Protein AF-A0AA96XZM1-F1 (afdb_monomer_lite)

Foldseek 3Di:
DDDDDDPPPQQDQDPNATANPPFDKDFLQDCPQCDDCQQPDSRNVLVVVLQVLLVHDSPDSLRIAGAPQFDDDFHNVLSVVLSVQLCVQQVPDDDNPRSNVSNSVSSVVLRVQCRDPPRPNVCRRNVVVDD

Structure (mmCIF, N/CA/C/O backbone):
data_AF-A0AA96XZM1-F1
#
_entry.id   AF-A0AA96XZM1-F1
#
loop_
_atom_site.group_PDB
_atom_site.id
_atom_site.type_symbol
_atom_site.label_atom_id
_atom_site.label_alt_id
_atom_site.label_comp_id
_atom_site.label_asym_id
_atom_site.label_entity_id
_atom_site.label_seq_id
_atom_site.pdbx_PDB_ins_code
_atom_site.Cartn_x
_atom_site.Cartn_y
_atom_site.Cartn_z
_atom_site.occupancy
_atom_site.B_iso_or_equiv
_atom_site.auth_seq_id
_atom_site.auth_comp_id
_atom_site.auth_asym_id
_atom_site.auth_atom_id
_atom_site.pdbx_PDB_model_num
ATOM 1 N N . MET A 1 1 ? -19.550 -27.113 -28.166 1.00 44.16 1 MET A N 1
ATOM 2 C CA . MET A 1 1 ? -18.188 -26.572 -28.369 1.00 44.16 1 MET A CA 1
ATOM 3 C C . MET A 1 1 ? -18.098 -25.341 -27.473 1.00 44.16 1 MET A C 1
ATOM 5 O O . MET A 1 1 ? -18.812 -24.399 -27.752 1.00 44.16 1 MET A O 1
ATOM 9 N N . GLY A 1 2 ? -17.472 -25.306 -26.300 1.00 41.75 2 GLY A N 1
ATOM 10 C CA . GLY A 1 2 ? -16.335 -26.068 -25.793 1.00 41.75 2 GLY A CA 1
ATOM 11 C C . GLY A 1 2 ? -15.113 -25.146 -25.691 1.00 41.75 2 GLY A C 1
ATOM 12 O O . GLY A 1 2 ? -14.415 -25.028 -26.686 1.00 41.75 2 GLY A O 1
ATOM 13 N N . ALA A 1 3 ? -14.894 -24.580 -24.493 1.00 44.06 3 ALA A N 1
ATOM 14 C CA . ALA A 1 3 ? -13.673 -23.953 -23.950 1.00 44.06 3 ALA A CA 1
ATOM 15 C C . ALA A 1 3 ? -13.137 -22.649 -24.606 1.00 44.06 3 ALA A C 1
ATOM 17 O O . ALA A 1 3 ? -13.225 -22.461 -25.808 1.00 44.06 3 ALA A O 1
ATOM 18 N N . GLY A 1 4 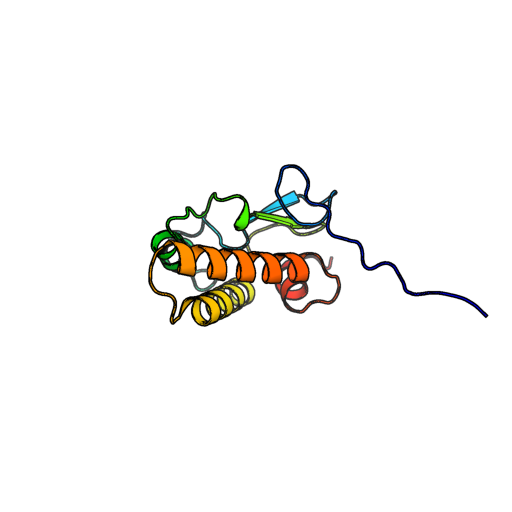? -12.544 -21.702 -23.871 1.00 34.28 4 GLY A N 1
ATOM 19 C CA . GLY A 1 4 ? -12.075 -21.774 -22.490 1.00 34.28 4 GLY A CA 1
ATOM 20 C C . GLY A 1 4 ? -11.960 -20.402 -21.832 1.00 34.28 4 GLY A C 1
ATOM 21 O O . GLY A 1 4 ? -11.400 -19.458 -22.385 1.00 34.28 4 GLY A O 1
ATOM 22 N N . GLU A 1 5 ? -12.474 -20.332 -20.612 1.00 39.69 5 GLU A N 1
ATOM 23 C CA . GLU A 1 5 ? -12.068 -19.348 -19.623 1.00 39.69 5 GLU A CA 1
ATOM 24 C C . GLU A 1 5 ? -10.614 -19.646 -19.248 1.00 39.69 5 GLU A C 1
ATOM 26 O O . GLU A 1 5 ? -10.291 -20.717 -18.732 1.00 39.69 5 GLU A O 1
ATOM 31 N N . SER A 1 6 ? -9.710 -18.718 -19.557 1.00 39.16 6 SER A N 1
ATOM 32 C CA . SER A 1 6 ? -8.355 -18.762 -19.019 1.00 39.16 6 SER A CA 1
ATOM 33 C C . SER A 1 6 ? -8.442 -18.638 -17.495 1.00 39.16 6 SER A C 1
ATOM 35 O O . SER A 1 6 ? -9.044 -17.673 -17.013 1.00 39.16 6 SER A O 1
ATOM 37 N N . PRO A 1 7 ? -7.856 -19.559 -16.712 1.00 42.41 7 PRO A N 1
ATOM 38 C CA . PRO A 1 7 ? -7.801 -19.389 -15.275 1.00 42.41 7 PRO A CA 1
ATOM 39 C C . PRO A 1 7 ? -6.863 -18.213 -15.009 1.00 42.41 7 PRO A C 1
ATOM 41 O O . PRO A 1 7 ? -5.646 -18.320 -15.158 1.00 42.41 7 PRO A O 1
ATOM 44 N N . GLY A 1 8 ? -7.433 -17.061 -14.656 1.00 41.69 8 GLY A N 1
ATOM 45 C CA . GLY A 1 8 ? -6.664 -15.996 -14.032 1.00 41.69 8 GLY A CA 1
ATOM 46 C C . GLY A 1 8 ? -5.975 -16.610 -12.823 1.00 41.69 8 GLY A C 1
ATOM 47 O O . GLY A 1 8 ? -6.657 -17.131 -11.941 1.00 41.69 8 GLY A O 1
ATOM 48 N N . ALA A 1 9 ? -4.641 -16.632 -12.840 1.00 47.19 9 ALA A N 1
ATOM 49 C CA . ALA A 1 9 ? -3.831 -17.220 -11.788 1.00 47.19 9 ALA A CA 1
ATOM 50 C C . ALA A 1 9 ? -4.339 -16.717 -10.433 1.00 47.19 9 ALA A C 1
ATOM 52 O O . ALA A 1 9 ? -4.244 -15.530 -10.115 1.00 47.19 9 ALA A O 1
ATOM 53 N N . ALA A 1 10 ? -4.943 -17.618 -9.659 1.00 46.03 10 ALA A N 1
ATOM 54 C CA . ALA A 1 10 ? -5.300 -17.322 -8.291 1.00 46.03 10 ALA A CA 1
ATOM 55 C C . ALA A 1 10 ? -3.981 -17.087 -7.555 1.00 46.03 10 ALA A C 1
ATOM 57 O O . ALA A 1 10 ? -3.191 -18.014 -7.381 1.00 46.03 10 ALA A O 1
ATOM 58 N N . ALA A 1 11 ? -3.716 -15.832 -7.191 1.00 55.34 11 ALA A N 1
ATOM 59 C CA . ALA A 1 11 ? -2.581 -15.465 -6.362 1.00 55.34 11 ALA A CA 1
ATOM 60 C C . ALA A 1 11 ? -2.663 -16.273 -5.058 1.00 55.34 11 ALA A C 1
ATOM 62 O O . ALA A 1 11 ? -3.510 -16.010 -4.203 1.00 55.34 11 ALA A O 1
ATOM 63 N N . GLY A 1 12 ? -1.838 -17.311 -4.944 1.00 56.94 12 GLY A N 1
ATOM 64 C CA . GLY A 1 12 ? -1.777 -18.155 -3.760 1.00 56.94 12 GLY A CA 1
ATOM 65 C C . GLY A 1 12 ? -1.137 -17.383 -2.612 1.00 56.94 12 GLY A C 1
ATOM 66 O O . GLY A 1 12 ? -0.097 -16.752 -2.785 1.00 56.94 12 GLY A O 1
ATOM 67 N N . ALA A 1 13 ? -1.742 -17.424 -1.426 1.00 62.66 13 ALA A N 1
ATOM 68 C CA . ALA A 1 13 ? -1.093 -16.913 -0.226 1.00 62.66 13 ALA A CA 1
ATOM 69 C C . ALA A 1 13 ? -0.055 -17.939 0.255 1.00 62.66 13 ALA A C 1
ATOM 71 O O . ALA A 1 13 ? -0.418 -19.028 0.697 1.00 62.66 13 ALA A O 1
ATOM 72 N N . VAL A 1 14 ? 1.233 -17.598 0.187 1.00 63.91 14 VAL A N 1
ATOM 73 C CA . VAL A 1 14 ? 2.322 -18.424 0.738 1.00 63.91 14 VAL A CA 1
ATOM 74 C C . VAL A 1 14 ? 2.821 -17.750 2.011 1.00 63.91 14 VAL A C 1
ATOM 76 O O . VAL A 1 14 ? 3.214 -16.585 1.987 1.00 63.91 14 VAL A O 1
ATOM 79 N N . GLY A 1 15 ? 2.761 -18.452 3.147 1.00 69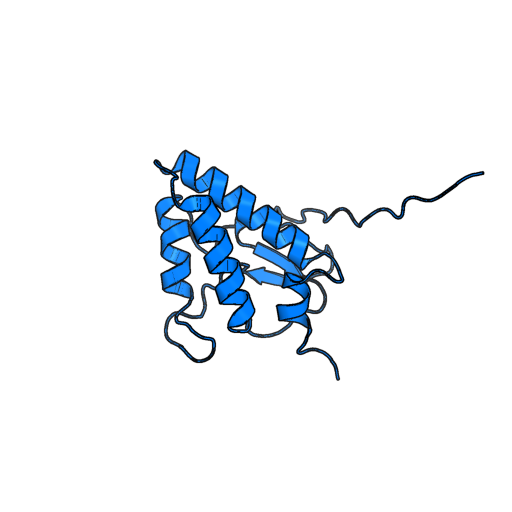.00 15 GLY A N 1
ATOM 80 C CA . GLY A 1 15 ? 3.161 -17.889 4.446 1.00 69.00 15 GLY A CA 1
ATOM 81 C C . GLY A 1 15 ? 2.298 -16.706 4.910 1.00 69.00 15 GLY A C 1
ATOM 82 O O . GLY A 1 15 ? 2.781 -15.847 5.639 1.00 69.00 15 GLY A O 1
ATOM 83 N N . GLY A 1 16 ? 1.043 -16.626 4.451 1.00 78.19 16 GLY A N 1
ATOM 84 C CA . GLY A 1 16 ? 0.127 -15.522 4.766 1.00 78.19 16 GLY A CA 1
ATOM 85 C C . GLY A 1 16 ? 0.345 -14.248 3.941 1.00 78.19 16 GLY A C 1
ATOM 86 O O . GLY A 1 16 ? -0.379 -13.277 4.141 1.00 78.19 16 GLY A O 1
ATOM 87 N N . ILE A 1 17 ? 1.296 -14.249 2.998 1.00 86.62 17 ILE A N 1
ATOM 88 C CA . ILE A 1 17 ? 1.548 -13.132 2.083 1.00 86.62 17 ILE A CA 1
ATOM 89 C C . ILE A 1 17 ? 0.944 -13.467 0.721 1.00 86.62 17 ILE A C 1
ATOM 91 O O . ILE A 1 17 ? 1.259 -14.490 0.112 1.00 86.62 17 ILE A O 1
ATOM 95 N N . GLN A 1 18 ? 0.070 -12.588 0.247 1.00 87.06 18 GLN A N 1
ATOM 96 C CA . GLN A 1 18 ? -0.571 -12.677 -1.063 1.00 87.06 18 GLN A CA 1
ATOM 97 C C . GLN A 1 18 ? 0.414 -12.389 -2.206 1.00 87.06 18 GLN A C 1
ATOM 99 O O . GLN A 1 18 ? 1.311 -11.556 -2.069 1.00 87.06 18 GLN A O 1
ATOM 104 N N . GLY A 1 19 ? 0.217 -13.026 -3.358 1.00 90.12 19 GLY A N 1
ATOM 105 C CA . GLY A 1 19 ? 0.855 -12.626 -4.610 1.00 90.12 19 GLY A CA 1
ATOM 106 C C . GLY A 1 19 ? 1.350 -13.791 -5.462 1.00 90.12 19 GLY A C 1
ATOM 107 O O . GLY A 1 19 ? 0.810 -14.893 -5.390 1.00 90.12 19 GLY A O 1
ATOM 108 N N . ASP A 1 20 ? 2.369 -13.532 -6.281 1.00 88.06 20 ASP A N 1
ATOM 109 C CA . ASP A 1 20 ? 3.007 -14.535 -7.132 1.00 88.06 20 ASP A CA 1
ATOM 110 C C . ASP A 1 20 ? 3.791 -15.552 -6.274 1.00 88.06 20 ASP A C 1
ATOM 112 O O . ASP A 1 20 ? 4.699 -15.152 -5.536 1.00 88.06 20 ASP A O 1
ATOM 116 N N . PRO A 1 21 ? 3.536 -16.871 -6.372 1.00 86.44 21 PRO A N 1
ATOM 117 C CA . PRO A 1 21 ? 4.287 -17.874 -5.609 1.00 86.44 21 PRO A CA 1
ATOM 118 C C . PRO A 1 21 ? 5.804 -17.793 -5.833 1.00 86.44 21 PRO A C 1
ATOM 120 O O . PRO A 1 21 ? 6.581 -17.957 -4.895 1.00 86.44 21 PRO A O 1
ATOM 123 N N . GLU A 1 22 ? 6.225 -17.441 -7.045 1.00 87.50 22 GLU A N 1
ATOM 124 C CA . GLU A 1 22 ? 7.631 -17.301 -7.449 1.00 87.50 22 GLU A CA 1
ATOM 125 C C . GLU A 1 22 ? 8.182 -15.871 -7.270 1.00 87.50 22 GLU A C 1
ATOM 127 O O . GLU A 1 22 ? 9.345 -15.613 -7.567 1.00 87.50 22 GLU A O 1
ATOM 132 N N . GLY A 1 23 ? 7.363 -14.923 -6.798 1.00 89.62 23 GLY A N 1
ATOM 133 C CA . GLY A 1 23 ? 7.758 -13.526 -6.612 1.00 89.62 23 GLY A CA 1
ATOM 134 C C . GLY A 1 23 ? 8.589 -13.275 -5.352 1.00 89.62 23 GLY A C 1
ATOM 135 O O . GLY A 1 23 ? 8.419 -13.943 -4.328 1.00 89.62 23 GLY A O 1
ATOM 136 N N . GLU A 1 24 ? 9.449 -12.257 -5.400 1.00 92.25 24 GLU A N 1
ATOM 137 C CA . GLU A 1 24 ? 10.124 -11.730 -4.209 1.00 92.25 24 GLU A CA 1
ATOM 138 C C . GLU A 1 24 ? 9.114 -10.972 -3.330 1.00 92.25 24 GLU A C 1
ATOM 140 O O . GLU A 1 24 ? 8.085 -10.503 -3.816 1.00 92.25 24 GLU A O 1
ATOM 145 N N . ILE A 1 25 ? 9.368 -10.876 -2.020 1.00 94.00 25 ILE A N 1
ATOM 146 C CA . ILE A 1 25 ? 8.478 -10.163 -1.090 1.00 94.00 25 ILE A CA 1
ATOM 147 C C . ILE A 1 25 ? 8.794 -8.667 -1.131 1.00 94.00 25 ILE A C 1
ATOM 149 O O . ILE A 1 25 ? 9.912 -8.251 -0.830 1.00 94.00 25 ILE A O 1
ATOM 153 N N . HIS A 1 26 ? 7.777 -7.857 -1.413 1.00 95.06 26 HIS A N 1
ATOM 154 C CA . HIS A 1 26 ? 7.853 -6.401 -1.438 1.00 95.06 26 HIS A CA 1
ATOM 155 C C . HIS A 1 26 ? 6.858 -5.774 -0.469 1.00 95.06 26 HIS A C 1
ATOM 157 O O . HIS A 1 26 ? 5.802 -6.332 -0.178 1.00 95.06 26 HIS A O 1
ATOM 163 N N . HIS A 1 27 ? 7.191 -4.574 -0.001 1.00 96.75 27 HIS A N 1
ATOM 164 C CA . HIS A 1 27 ? 6.257 -3.722 0.721 1.00 96.75 27 HIS A CA 1
ATOM 165 C C . HIS A 1 27 ? 5.400 -2.938 -0.272 1.00 96.75 27 HIS A C 1
ATOM 167 O O . HIS A 1 27 ? 5.946 -2.250 -1.131 1.00 96.75 27 HIS A O 1
ATOM 173 N N . ILE A 1 28 ? 4.080 -2.950 -0.103 1.00 97.50 28 ILE A N 1
ATOM 174 C CA . ILE A 1 28 ? 3.161 -2.089 -0.857 1.00 97.50 28 ILE A CA 1
ATOM 175 C C . ILE A 1 28 ? 3.422 -0.622 -0.486 1.00 97.50 28 ILE A C 1
ATOM 177 O O . ILE A 1 28 ? 3.679 0.210 -1.359 1.00 97.50 28 ILE A O 1
ATOM 181 N N . CYS A 1 29 ? 3.431 -0.323 0.815 1.00 97.88 29 CYS A N 1
ATOM 182 C CA . CYS A 1 29 ? 3.833 0.952 1.401 1.00 97.88 29 CYS A CA 1
ATOM 183 C C . CYS A 1 29 ? 5.258 0.856 1.959 1.00 97.88 29 CYS A C 1
ATOM 185 O O . CYS A 1 29 ? 5.514 0.098 2.898 1.00 97.88 29 CYS A O 1
ATOM 187 N N . THR A 1 30 ? 6.190 1.636 1.402 1.00 95.94 30 THR A N 1
ATOM 188 C CA . THR A 1 30 ? 7.605 1.591 1.810 1.00 95.94 30 THR A CA 1
ATOM 189 C C . THR A 1 30 ? 7.801 1.979 3.275 1.00 95.94 30 THR A C 1
ATOM 191 O O . THR A 1 30 ? 7.181 2.921 3.764 1.00 95.94 30 THR A O 1
ATOM 194 N N . ASN A 1 31 ? 8.708 1.272 3.952 1.00 94.69 31 ASN A N 1
ATOM 195 C CA . ASN A 1 31 ? 9.233 1.630 5.270 1.00 94.69 31 ASN A CA 1
ATOM 196 C C . ASN A 1 31 ? 10.688 2.136 5.223 1.00 94.69 31 ASN A C 1
ATOM 198 O O . ASN A 1 31 ? 11.247 2.450 6.268 1.00 94.69 31 ASN A O 1
ATOM 202 N N . LYS A 1 32 ? 11.306 2.232 4.036 1.00 91.56 32 LYS A N 1
ATOM 203 C CA . LYS A 1 32 ? 12.727 2.603 3.851 1.00 91.56 32 LYS A CA 1
ATOM 204 C C . LYS A 1 32 ? 12.921 3.959 3.164 1.00 91.56 32 LYS A C 1
ATOM 206 O O . LYS A 1 32 ? 13.966 4.207 2.571 1.00 91.56 32 LYS A O 1
ATOM 211 N N . ASN A 1 33 ? 11.902 4.815 3.175 1.00 93.25 33 ASN A N 1
ATOM 212 C CA . ASN A 1 33 ? 11.979 6.170 2.642 1.00 93.25 33 ASN A CA 1
ATOM 213 C C . ASN A 1 33 ? 11.548 7.202 3.699 1.00 93.25 33 ASN A C 1
ATOM 215 O O . ASN A 1 33 ? 10.498 7.838 3.582 1.00 93.25 33 ASN A O 1
ATOM 219 N N . ASP A 1 34 ? 12.348 7.310 4.759 1.00 93.31 34 ASP A N 1
ATOM 220 C CA . ASP A 1 34 ? 12.150 8.209 5.901 1.00 93.31 34 ASP A CA 1
ATOM 221 C C . ASP A 1 34 ? 12.706 9.624 5.673 1.00 93.31 34 ASP A C 1
ATOM 223 O O . ASP A 1 34 ? 12.198 10.573 6.265 1.00 93.31 34 ASP A O 1
ATOM 227 N N . LYS A 1 35 ? 13.709 9.778 4.796 1.00 92.00 35 LYS A N 1
ATOM 228 C CA . LYS A 1 35 ? 14.435 11.049 4.597 1.00 92.00 35 LYS A CA 1
ATOM 229 C C . LYS A 1 35 ? 14.387 11.614 3.182 1.00 92.00 35 LYS A C 1
ATOM 231 O O . LYS A 1 35 ? 14.502 12.821 3.020 1.00 92.00 35 LYS A O 1
ATOM 236 N N . SER A 1 36 ? 14.295 10.766 2.159 1.00 91.94 36 SER A N 1
ATOM 237 C CA . SER A 1 36 ? 14.540 11.192 0.779 1.00 91.94 36 SER A CA 1
ATOM 238 C C . SER A 1 36 ? 13.269 11.680 0.086 1.00 91.94 36 SER A C 1
ATOM 240 O O . SER A 1 36 ? 12.234 11.019 0.077 1.00 91.94 36 SER A O 1
ATOM 242 N N . ASP A 1 37 ? 13.372 12.813 -0.591 1.00 91.56 37 ASP A N 1
ATOM 243 C CA . ASP A 1 37 ? 12.341 13.376 -1.460 1.00 91.56 37 ASP A CA 1
ATOM 244 C C . ASP A 1 37 ? 12.538 13.013 -2.942 1.00 91.56 37 ASP A C 1
ATOM 246 O O . ASP A 1 37 ? 11.685 13.331 -3.765 1.00 91.56 37 ASP A O 1
ATOM 250 N N . ARG A 1 38 ? 13.602 12.273 -3.292 1.00 90.06 38 ARG A N 1
ATOM 251 C CA . ARG A 1 38 ? 13.971 11.926 -4.680 1.00 90.06 38 ARG A CA 1
ATOM 252 C C . ARG A 1 38 ? 12.835 11.288 -5.486 1.00 90.06 38 ARG A C 1
ATOM 254 O O . ARG A 1 38 ? 12.794 11.426 -6.702 1.00 90.06 38 ARG A O 1
ATOM 261 N N . THR A 1 39 ? 11.928 10.573 -4.823 1.00 88.88 39 THR A N 1
ATOM 262 C CA . THR A 1 39 ? 10.732 9.981 -5.444 1.00 88.88 39 THR A CA 1
ATOM 263 C C . THR A 1 39 ? 9.438 10.655 -4.980 1.00 88.88 39 THR A C 1
ATOM 265 O O . THR A 1 39 ? 8.402 10.008 -4.904 1.00 88.88 39 THR A O 1
ATOM 268 N N . GLY A 1 40 ? 9.466 11.940 -4.615 1.00 90.38 40 GLY A N 1
ATOM 269 C CA . GLY A 1 40 ? 8.314 12.686 -4.079 1.00 90.38 40 GLY A CA 1
ATOM 270 C C . GLY A 1 40 ? 8.004 12.412 -2.599 1.00 90.38 40 GLY A C 1
ATOM 271 O O . GLY A 1 40 ? 6.886 12.664 -2.142 1.00 90.38 40 GLY A O 1
ATOM 272 N N . GLY A 1 41 ? 8.971 11.835 -1.878 1.00 90.62 41 GLY A N 1
ATOM 273 C CA . GLY A 1 41 ? 8.887 11.490 -0.458 1.00 90.62 41 GLY A CA 1
ATOM 274 C C . GLY A 1 41 ? 9.162 12.674 0.487 1.00 90.62 41 GLY A C 1
ATOM 275 O O . GLY A 1 41 ? 9.069 13.824 0.064 1.00 90.62 41 GLY A O 1
ATOM 276 N N . PRO A 1 42 ? 9.490 12.410 1.766 1.00 96.00 42 PRO A N 1
ATOM 277 C CA . PRO A 1 42 ? 9.629 11.087 2.379 1.00 96.00 42 PRO A CA 1
ATOM 278 C C . PRO A 1 42 ? 8.279 10.364 2.473 1.00 96.00 42 PRO A C 1
ATOM 280 O O . PRO A 1 42 ? 7.261 10.934 2.873 1.00 96.00 42 PRO A O 1
ATOM 283 N N . TRP A 1 43 ? 8.253 9.094 2.072 1.00 97.75 43 TRP A N 1
ATOM 284 C CA . TRP A 1 43 ? 7.014 8.316 1.958 1.00 97.75 43 TRP A CA 1
ATOM 285 C C . TRP A 1 43 ? 6.692 7.489 3.198 1.00 97.75 43 TRP A C 1
ATOM 287 O O . TRP A 1 43 ? 5.514 7.369 3.533 1.00 97.75 43 TRP A O 1
ATOM 297 N N . THR A 1 44 ? 7.704 6.975 3.905 1.00 97.44 44 THR A N 1
ATOM 298 C CA . THR A 1 44 ? 7.515 6.214 5.151 1.00 97.44 44 THR A CA 1
ATOM 299 C C . THR A 1 44 ? 6.611 6.964 6.143 1.00 97.44 44 THR A C 1
ATOM 301 O O . THR A 1 44 ? 5.535 6.444 6.442 1.00 97.44 44 THR A O 1
ATOM 304 N N . PRO A 1 45 ? 6.918 8.211 6.569 1.00 97.62 45 PRO A N 1
ATOM 305 C CA . PRO A 1 45 ? 6.091 8.913 7.559 1.00 97.62 45 PRO A CA 1
ATOM 306 C C . PRO A 1 45 ? 4.683 9.250 7.050 1.00 97.62 45 PRO A C 1
ATOM 308 O O . PRO A 1 45 ? 3.758 9.459 7.834 1.00 97.62 45 PRO A O 1
ATOM 311 N N . ARG A 1 46 ? 4.483 9.317 5.727 1.00 97.94 46 ARG A N 1
ATOM 312 C CA . ARG A 1 46 ? 3.161 9.550 5.131 1.00 97.94 46 ARG A CA 1
ATOM 313 C C . ARG A 1 46 ? 2.292 8.302 5.223 1.00 97.94 46 ARG A C 1
ATOM 315 O O . ARG A 1 46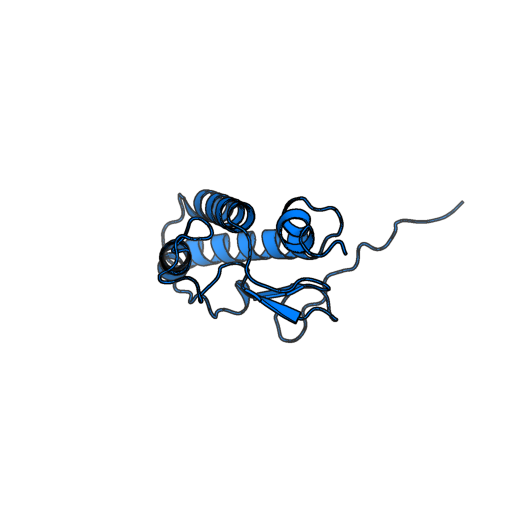 ? 1.122 8.426 5.576 1.00 97.94 46 ARG A O 1
ATOM 322 N N . PHE A 1 47 ? 2.858 7.130 4.933 1.00 98.44 47 PHE A N 1
ATOM 323 C CA . PHE A 1 47 ? 2.149 5.859 5.058 1.00 98.44 47 PHE A CA 1
ATOM 324 C C . PHE A 1 47 ? 1.919 5.466 6.516 1.00 98.44 47 PHE A C 1
ATOM 326 O O . PHE A 1 47 ? 0.830 4.996 6.838 1.00 98.44 47 PHE A O 1
ATOM 333 N N . GLU A 1 48 ? 2.881 5.720 7.409 1.00 98.12 48 GLU A N 1
ATOM 334 C CA . GLU A 1 48 ? 2.761 5.407 8.840 1.00 98.12 48 GLU A CA 1
ATOM 335 C C . GLU A 1 48 ? 1.478 5.955 9.465 1.00 98.12 48 GLU A C 1
ATOM 337 O O . GLU A 1 48 ? 0.886 5.285 10.304 1.00 98.12 48 GLU A O 1
ATOM 342 N N . ARG A 1 49 ? 0.983 7.117 9.021 1.00 97.19 49 ARG A N 1
ATOM 343 C CA . ARG A 1 49 ? -0.270 7.691 9.536 1.00 97.19 49 ARG A CA 1
ATOM 344 C C . ARG A 1 49 ? -1.474 6.765 9.354 1.00 97.19 49 ARG A C 1
ATOM 346 O O . ARG A 1 49 ? -2.254 6.613 10.292 1.00 97.19 49 ARG A O 1
ATOM 353 N N . PHE A 1 50 ? -1.607 6.114 8.197 1.00 98.19 50 PHE A N 1
ATOM 354 C CA . PHE A 1 50 ? -2.709 5.176 7.948 1.00 98.19 50 PHE A CA 1
ATOM 355 C C . PHE A 1 50 ? -2.591 3.936 8.835 1.00 98.19 50 PHE A C 1
ATOM 357 O O . PHE A 1 50 ? -3.573 3.493 9.427 1.00 98.19 50 PHE A O 1
ATOM 364 N N . PHE A 1 51 ? -1.372 3.409 8.961 1.00 98.44 51 PHE A N 1
ATOM 365 C CA . PHE A 1 51 ? -1.093 2.215 9.752 1.00 98.44 51 PHE A CA 1
ATOM 366 C C . PHE A 1 51 ? -1.296 2.474 11.245 1.00 98.44 51 PHE A C 1
ATOM 368 O O . PHE A 1 51 ? -1.987 1.698 11.895 1.00 98.44 51 PHE A O 1
ATOM 375 N N . MET A 1 52 ? -0.812 3.600 11.777 1.00 97.38 52 MET A N 1
ATOM 376 C CA . MET A 1 52 ? -1.049 3.992 13.170 1.00 97.38 52 MET A CA 1
ATOM 377 C C . MET A 1 52 ? -2.542 4.144 13.476 1.00 97.38 52 MET A C 1
ATOM 379 O O . MET A 1 52 ? -3.009 3.629 14.487 1.00 97.38 52 MET A O 1
ATOM 383 N N . GLN A 1 53 ? -3.313 4.783 12.590 1.00 96.12 53 GLN A N 1
ATOM 384 C CA . GLN A 1 53 ? -4.765 4.928 12.759 1.00 96.12 53 GLN A CA 1
ATOM 385 C C . GLN A 1 53 ? -5.507 3.575 12.748 1.00 96.12 53 GLN A C 1
ATOM 387 O O . GLN A 1 53 ? -6.572 3.437 13.351 1.00 96.12 53 GLN A O 1
ATOM 392 N N . ALA A 1 54 ? -4.941 2.573 12.077 1.00 97.94 54 ALA A N 1
ATOM 393 C CA . ALA A 1 54 ? -5.416 1.193 12.039 1.00 97.94 54 ALA A CA 1
ATOM 394 C C . ALA A 1 54 ? -4.806 0.289 13.135 1.00 97.94 54 ALA A C 1
ATOM 396 O O . ALA A 1 54 ? -5.070 -0.916 13.149 1.00 97.94 54 ALA A O 1
ATOM 397 N N . GLY A 1 55 ? -3.965 0.826 14.027 1.00 98.00 55 GLY A N 1
ATOM 398 C CA . GLY A 1 55 ? -3.236 0.038 15.026 1.00 98.00 55 GLY A CA 1
ATOM 399 C C . GLY A 1 55 ? -2.331 -1.026 14.396 1.00 98.00 55 GLY A C 1
ATOM 400 O O . GLY A 1 55 ? -2.229 -2.137 14.905 1.00 98.00 55 GLY A O 1
ATOM 401 N N . MET A 1 56 ? -1.755 -0.735 13.233 1.00 98.06 56 MET A N 1
ATOM 402 C CA . MET A 1 56 ? -0.876 -1.611 12.457 1.00 98.06 56 MET A CA 1
ATOM 403 C C . MET A 1 56 ? 0.527 -1.002 12.352 1.00 98.06 56 MET A C 1
ATOM 405 O O . MET A 1 56 ? 0.733 0.188 12.592 1.00 98.06 56 MET A O 1
ATOM 409 N N . LYS A 1 57 ? 1.504 -1.815 11.943 1.00 97.69 57 LYS A N 1
ATOM 410 C CA . LYS A 1 57 ? 2.864 -1.369 11.600 1.00 97.69 57 LYS A CA 1
ATOM 411 C C . LYS A 1 57 ? 3.106 -1.543 10.103 1.00 97.69 57 LYS A C 1
ATOM 413 O O . LYS A 1 57 ? 2.528 -2.429 9.490 1.00 97.69 57 LYS A O 1
ATOM 418 N N . LEU A 1 58 ? 4.027 -0.779 9.515 1.00 97.88 58 LEU A N 1
ATOM 419 C CA . LEU A 1 58 ? 4.408 -0.975 8.104 1.00 97.88 58 LEU A CA 1
ATOM 420 C C . LEU A 1 58 ? 5.049 -2.347 7.817 1.00 97.88 58 LEU A C 1
ATOM 422 O O . LEU A 1 58 ? 5.156 -2.737 6.659 1.00 97.88 58 LEU A O 1
ATOM 426 N N . SER A 1 59 ? 5.490 -3.069 8.848 1.00 96.06 59 SER A N 1
ATOM 427 C CA . SER A 1 59 ? 5.990 -4.446 8.750 1.00 96.06 59 SER A CA 1
ATOM 428 C C . SER A 1 59 ? 4.885 -5.509 8.796 1.00 96.06 59 SER A C 1
ATOM 430 O O . SER A 1 59 ? 5.200 -6.695 8.826 1.00 96.06 59 SER A O 1
ATOM 432 N N . ASP A 1 60 ? 3.614 -5.112 8.895 1.00 96.19 60 ASP A N 1
ATOM 433 C CA . ASP A 1 60 ? 2.489 -6.043 8.967 1.00 96.19 60 ASP A CA 1
ATOM 434 C C . ASP A 1 60 ? 2.364 -6.856 7.662 1.00 96.19 60 ASP A C 1
ATOM 436 O O . ASP A 1 60 ? 2.499 -6.269 6.582 1.00 96.19 60 ASP A O 1
ATOM 440 N N . PRO A 1 61 ? 2.090 -8.176 7.717 1.00 95.81 61 PRO A N 1
ATOM 441 C CA . PRO A 1 61 ? 1.973 -9.012 6.521 1.00 95.81 61 PRO A CA 1
ATOM 442 C C . PRO A 1 61 ? 0.954 -8.508 5.494 1.00 95.81 61 PRO A C 1
ATOM 444 O O . PRO A 1 61 ? 1.146 -8.728 4.301 1.00 95.81 61 PRO A O 1
ATOM 447 N N . ALA A 1 62 ? -0.088 -7.782 5.917 1.00 96.56 62 ALA A N 1
ATOM 448 C CA . ALA A 1 62 ? -1.052 -7.177 4.996 1.00 96.56 62 ALA A CA 1
ATOM 449 C C . ALA A 1 62 ? -0.425 -6.123 4.060 1.00 96.56 62 ALA A C 1
ATOM 451 O O . ALA A 1 62 ? -0.946 -5.877 2.974 1.00 96.56 62 ALA A O 1
ATOM 452 N N . ASN A 1 63 ? 0.694 -5.508 4.460 1.00 98.00 63 ASN A N 1
ATOM 453 C CA . ASN A 1 63 ? 1.464 -4.569 3.640 1.00 98.00 63 ASN A CA 1
ATOM 454 C C . ASN A 1 63 ? 2.477 -5.267 2.718 1.00 98.00 63 ASN A C 1
ATOM 456 O O . ASN A 1 63 ? 3.236 -4.593 2.021 1.00 98.00 63 ASN A O 1
ATOM 460 N N . LEU A 1 64 ? 2.534 -6.598 2.732 1.00 96.75 64 LEU A N 1
ATOM 461 C CA . LEU A 1 64 ? 3.453 -7.373 1.914 1.00 96.75 64 LEU A CA 1
ATOM 462 C C . LEU A 1 64 ? 2.736 -7.972 0.707 1.00 96.75 64 LEU A C 1
ATOM 464 O O . LEU A 1 64 ? 1.565 -8.352 0.760 1.00 96.75 64 LEU A O 1
ATOM 468 N N . VAL A 1 65 ? 3.472 -8.085 -0.390 1.00 96.12 65 VAL A N 1
ATOM 469 C CA . VAL A 1 65 ? 3.020 -8.750 -1.609 1.00 96.12 65 VAL A CA 1
ATOM 470 C C . VAL A 1 65 ? 4.195 -9.449 -2.276 1.00 96.12 65 VAL A C 1
ATOM 472 O O . VAL A 1 65 ? 5.310 -8.925 -2.288 1.00 96.12 65 VAL A O 1
ATOM 475 N N . ARG A 1 66 ? 3.959 -10.638 -2.829 1.00 94.56 66 ARG A N 1
ATOM 476 C CA . ARG A 1 66 ? 4.939 -11.323 -3.674 1.00 94.56 66 ARG A CA 1
ATOM 477 C C . ARG A 1 66 ? 4.775 -10.864 -5.116 1.00 94.56 66 ARG A C 1
ATOM 479 O O . ARG A 1 66 ? 3.691 -11.019 -5.673 1.00 94.56 66 ARG A O 1
ATOM 486 N N . ILE A 1 67 ? 5.820 -10.296 -5.712 1.00 92.00 67 ILE A N 1
ATOM 487 C CA . ILE A 1 67 ? 5.770 -9.755 -7.078 1.00 92.00 67 ILE A CA 1
ATOM 488 C C . ILE A 1 67 ? 6.881 -10.390 -7.901 1.00 92.00 67 ILE A C 1
ATOM 490 O O . ILE A 1 67 ? 8.060 -10.271 -7.572 1.00 92.00 67 ILE A O 1
ATOM 494 N N . ARG A 1 68 ? 6.521 -11.049 -9.004 1.00 90.44 68 ARG A N 1
ATOM 495 C CA . ARG A 1 68 ? 7.522 -11.550 -9.955 1.00 90.44 68 ARG A CA 1
ATOM 496 C C . ARG A 1 68 ? 8.073 -10.423 -10.833 1.00 90.44 68 ARG A C 1
ATOM 498 O O . ARG A 1 68 ? 7.303 -9.618 -11.367 1.00 90.44 68 ARG A O 1
ATOM 505 N N . GLY A 1 69 ? 9.392 -10.408 -11.032 1.00 85.00 69 GLY A N 1
ATOM 506 C CA . GLY A 1 69 ? 10.060 -9.535 -12.006 1.00 85.00 69 GLY A CA 1
ATOM 507 C C . GLY A 1 69 ? 10.128 -8.049 -11.634 1.00 85.00 69 GLY A C 1
ATOM 508 O O . GLY A 1 69 ? 10.369 -7.230 -12.513 1.00 85.00 69 GLY A O 1
ATOM 509 N N . HIS A 1 70 ? 9.916 -7.684 -10.366 1.00 87.25 70 HIS A N 1
ATOM 510 C CA . HIS A 1 70 ? 10.092 -6.312 -9.890 1.00 87.25 70 HIS A CA 1
ATOM 511 C C . HIS A 1 70 ? 11.376 -6.185 -9.061 1.00 87.25 70 HIS A C 1
ATOM 513 O O . HIS A 1 70 ? 11.614 -6.978 -8.156 1.00 87.25 70 HIS A O 1
ATOM 519 N N . LYS A 1 71 ? 12.206 -5.177 -9.356 1.00 81.88 71 LYS A N 1
ATOM 520 C CA . LYS A 1 71 ? 13.425 -4.860 -8.598 1.00 81.88 71 LYS A CA 1
ATOM 521 C C . LYS A 1 71 ? 13.571 -3.352 -8.410 1.00 81.88 71 LYS A C 1
ATOM 523 O O . LYS A 1 71 ? 13.230 -2.574 -9.296 1.00 81.88 71 LYS A O 1
ATOM 528 N N . GLY A 1 72 ? 14.162 -2.958 -7.283 1.00 84.69 72 GLY A N 1
ATOM 529 C CA . GLY A 1 72 ? 14.512 -1.568 -6.985 1.00 84.69 72 GLY A CA 1
ATOM 530 C C . GLY A 1 72 ? 13.441 -0.793 -6.216 1.00 84.69 72 GLY A C 1
ATOM 531 O O . GLY A 1 72 ? 12.458 -1.345 -5.729 1.00 84.69 72 GLY A O 1
ATOM 532 N N . SER A 1 73 ? 13.679 0.508 -6.051 1.00 88.31 73 SER A N 1
ATOM 533 C CA . SER A 1 73 ? 12.750 1.408 -5.365 1.00 88.31 73 SER A CA 1
ATOM 534 C C . SER A 1 73 ? 11.556 1.746 -6.250 1.00 88.31 73 SER A C 1
ATOM 536 O O . SER A 1 73 ? 11.698 1.916 -7.458 1.00 88.31 73 SER A O 1
ATOM 538 N N . HIS A 1 74 ? 10.388 1.924 -5.639 1.00 92.12 74 HIS A N 1
ATOM 539 C CA . HIS A 1 74 ? 9.204 2.347 -6.377 1.00 92.12 74 HIS A CA 1
ATOM 540 C C . HIS A 1 74 ? 9.329 3.817 -6.835 1.00 92.12 74 HIS A C 1
ATOM 542 O O . HIS A 1 74 ? 9.886 4.643 -6.098 1.00 92.12 74 HIS A O 1
ATOM 548 N N . PRO A 1 75 ? 8.810 4.168 -8.028 1.00 93.31 75 PRO A N 1
ATOM 549 C CA . PRO A 1 75 ? 8.805 5.544 -8.516 1.00 93.31 75 PRO A CA 1
ATOM 550 C C . PRO A 1 75 ? 7.793 6.420 -7.764 1.00 93.31 75 PRO A C 1
ATOM 552 O O . PRO A 1 75 ? 6.957 5.934 -6.994 1.00 93.31 75 PRO A O 1
ATOM 555 N N . ALA A 1 76 ? 7.860 7.730 -8.008 1.00 94.81 76 ALA A N 1
ATOM 556 C CA . ALA A 1 76 ? 6.990 8.706 -7.361 1.00 94.81 76 ALA A CA 1
ATOM 557 C C . ALA A 1 76 ? 5.511 8.453 -7.664 1.00 94.81 76 ALA A C 1
ATOM 559 O O . ALA A 1 76 ? 4.688 8.458 -6.749 1.00 94.81 76 ALA A O 1
ATOM 560 N N . GLU A 1 77 ? 5.184 8.163 -8.922 1.00 96.00 77 GLU A N 1
ATOM 561 C CA . GLU A 1 77 ? 3.813 7.929 -9.376 1.00 96.00 77 GLU A CA 1
ATOM 562 C C . GLU A 1 77 ? 3.178 6.724 -8.674 1.00 96.00 77 GLU A C 1
ATOM 564 O O . GLU A 1 77 ? 2.018 6.784 -8.269 1.00 96.00 77 GLU A O 1
ATOM 569 N N . TYR A 1 78 ? 3.950 5.654 -8.447 1.00 96.62 78 TYR A N 1
ATOM 570 C CA . TYR A 1 78 ? 3.468 4.502 -7.686 1.00 96.62 78 TYR A CA 1
ATOM 571 C C . TYR A 1 78 ? 3.114 4.905 -6.252 1.00 96.62 78 TYR A C 1
ATOM 573 O O . TYR A 1 78 ? 2.034 4.587 -5.752 1.00 96.62 78 TYR A O 1
ATOM 581 N N . HIS A 1 79 ? 4.017 5.621 -5.576 1.00 97.62 79 HIS A N 1
ATOM 582 C CA . HIS A 1 79 ? 3.783 6.029 -4.196 1.00 97.62 79 HIS A CA 1
ATOM 583 C C . HIS A 1 79 ? 2.595 6.986 -4.065 1.00 97.62 79 HIS A C 1
ATOM 585 O O . HIS A 1 79 ? 1.810 6.853 -3.125 1.00 97.62 79 HIS A O 1
ATOM 591 N N . GLN A 1 80 ? 2.444 7.915 -5.010 1.00 97.94 80 GLN A N 1
ATOM 592 C CA . GLN A 1 80 ? 1.311 8.835 -5.071 1.00 97.94 80 GLN A CA 1
ATOM 593 C C . GLN A 1 80 ? -0.010 8.085 -5.245 1.00 97.94 80 GLN A C 1
ATOM 595 O O . GLN A 1 80 ? -0.959 8.365 -4.511 1.00 97.94 80 GLN A O 1
ATOM 600 N N . GLU A 1 81 ? -0.066 7.113 -6.156 1.00 98.25 81 GLU A N 1
ATOM 601 C CA . GLU A 1 81 ? -1.287 6.354 -6.420 1.00 98.25 81 GLU A CA 1
ATOM 602 C C . GLU A 1 81 ? -1.688 5.478 -5.227 1.00 98.25 81 GLU A C 1
ATOM 604 O O . GLU A 1 81 ? -2.835 5.531 -4.777 1.00 98.25 81 GLU A O 1
ATOM 609 N N . VAL A 1 82 ? -0.738 4.749 -4.629 1.00 98.50 82 VAL A N 1
ATOM 610 C CA . VAL A 1 82 ? -0.993 3.980 -3.398 1.00 98.50 82 VAL A CA 1
ATOM 611 C C . VAL A 1 82 ? -1.456 4.902 -2.270 1.00 98.50 82 VAL A C 1
ATOM 613 O O . VAL A 1 82 ? -2.453 4.612 -1.613 1.00 98.50 82 VAL A O 1
ATOM 616 N N . PHE A 1 83 ? -0.786 6.041 -2.061 1.00 98.56 83 PHE A N 1
ATOM 617 C CA . PHE A 1 83 ? -1.180 7.004 -1.030 1.00 98.56 83 PHE A CA 1
ATOM 618 C C . PHE A 1 83 ? -2.608 7.513 -1.247 1.00 98.56 83 PHE A C 1
ATOM 620 O O . PHE A 1 83 ? -3.399 7.524 -0.307 1.00 98.56 83 PHE A O 1
ATOM 627 N N . ARG A 1 84 ? -2.954 7.899 -2.480 1.00 98.56 84 ARG A N 1
ATOM 628 C CA . ARG A 1 84 ? -4.287 8.391 -2.845 1.00 98.56 84 ARG A CA 1
ATOM 629 C C . ARG A 1 84 ? -5.368 7.351 -2.553 1.00 98.56 84 ARG A C 1
ATOM 631 O O . ARG A 1 84 ? -6.407 7.697 -1.995 1.00 98.56 84 ARG A O 1
ATOM 638 N N . ARG A 1 85 ? -5.131 6.084 -2.905 1.00 98.62 85 ARG A N 1
ATOM 639 C CA . ARG A 1 85 ? -6.073 4.984 -2.645 1.00 98.62 85 ARG A CA 1
ATOM 640 C C . ARG A 1 85 ? -6.288 4.750 -1.154 1.00 98.62 85 ARG A C 1
ATOM 642 O O . ARG A 1 85 ? -7.435 4.690 -0.717 1.00 98.62 85 ARG A O 1
ATOM 649 N N . LEU A 1 86 ? -5.206 4.682 -0.375 1.00 98.56 86 LEU A N 1
ATOM 650 C CA . LEU A 1 86 ? -5.296 4.499 1.076 1.00 98.56 86 LEU A CA 1
ATOM 651 C C . LEU A 1 86 ? -5.982 5.679 1.768 1.00 98.56 86 LEU A C 1
ATOM 653 O O . LEU A 1 86 ? -6.827 5.460 2.639 1.00 98.56 86 LEU A O 1
ATOM 657 N N . ASP A 1 87 ? -5.666 6.911 1.356 1.00 98.44 87 ASP A N 1
ATOM 658 C CA . ASP A 1 87 ? -6.330 8.117 1.852 1.00 98.44 87 ASP A CA 1
ATOM 659 C C . ASP A 1 87 ? -7.835 8.034 1.607 1.00 98.44 87 ASP A C 1
ATOM 661 O O . ASP A 1 87 ? -8.611 8.115 2.553 1.00 98.44 87 ASP A O 1
ATOM 665 N N . LEU A 1 88 ? -8.263 7.757 0.372 1.00 98.25 88 LEU A N 1
ATOM 666 C CA . LEU A 1 88 ? -9.681 7.638 0.029 1.00 98.25 88 LEU A CA 1
ATOM 667 C C . LEU A 1 88 ? -10.391 6.515 0.797 1.00 98.25 88 LEU A C 1
ATOM 669 O O . LEU A 1 88 ? -11.494 6.735 1.302 1.00 98.25 88 LEU A O 1
ATOM 673 N N . ALA A 1 89 ? -9.767 5.340 0.915 1.00 97.88 89 ALA A N 1
ATOM 674 C CA . ALA A 1 89 ? -10.345 4.187 1.603 1.00 97.88 89 ALA A CA 1
ATOM 675 C C . ALA A 1 89 ? -10.531 4.436 3.109 1.00 97.88 89 ALA A C 1
ATOM 677 O O . ALA A 1 89 ? -11.524 4.012 3.704 1.00 97.88 89 ALA A O 1
ATOM 678 N N . THR A 1 90 ? -9.594 5.154 3.733 1.00 97.19 90 THR A N 1
ATOM 679 C CA . THR A 1 90 ? -9.567 5.373 5.188 1.00 97.19 90 THR A CA 1
ATOM 680 C C . THR A 1 90 ? -10.100 6.745 5.614 1.00 97.19 90 THR A C 1
ATOM 682 O O . THR A 1 90 ? -10.366 6.946 6.798 1.00 97.19 90 THR A O 1
ATOM 685 N N . LYS A 1 91 ? -10.372 7.664 4.674 1.00 94.88 91 LYS A N 1
ATOM 686 C CA . LYS A 1 91 ? -10.711 9.084 4.914 1.00 94.88 91 LYS A CA 1
ATOM 687 C C . LYS A 1 91 ? -11.755 9.335 6.001 1.00 94.88 91 LYS A C 1
ATOM 689 O O . LYS A 1 91 ? -11.726 10.356 6.681 1.00 94.88 91 LYS A O 1
ATOM 694 N N . ARG A 1 92 ? -12.743 8.445 6.112 1.00 92.38 92 ARG A N 1
ATOM 695 C CA . ARG A 1 92 ? -13.894 8.579 7.024 1.00 92.38 92 ARG A CA 1
ATOM 696 C C . ARG A 1 92 ? -13.975 7.476 8.074 1.00 92.38 92 ARG A C 1
ATOM 698 O O . ARG A 1 92 ? -14.978 7.398 8.788 1.00 92.38 92 ARG A O 1
ATOM 705 N N . CYS A 1 93 ? -12.972 6.607 8.164 1.00 95.69 93 CYS A N 1
ATOM 706 C CA . CYS A 1 93 ? -12.984 5.555 9.167 1.00 95.69 93 CYS A CA 1
ATOM 707 C C . CYS A 1 93 ? -12.821 6.163 10.570 1.00 95.69 93 CYS A C 1
ATOM 709 O O . CYS A 1 93 ? -12.150 7.176 10.761 1.00 95.69 93 CYS A O 1
ATOM 711 N N . ARG A 1 94 ? -13.481 5.555 11.557 1.00 94.00 94 ARG A N 1
ATOM 712 C CA . ARG A 1 94 ? -13.378 5.924 12.971 1.00 94.00 94 ARG A CA 1
ATOM 713 C C . ARG A 1 94 ? -13.216 4.655 13.790 1.00 94.00 94 ARG A C 1
ATOM 715 O O . ARG A 1 94 ? -13.937 3.688 13.545 1.00 94.00 94 ARG A O 1
ATOM 722 N N . GLY A 1 95 ? -12.311 4.699 14.762 1.00 96.19 95 GLY A N 1
ATOM 723 C CA . GLY A 1 95 ? -11.948 3.550 15.584 1.00 96.19 95 GLY A CA 1
ATOM 724 C C . GLY A 1 95 ? -10.991 2.597 14.868 1.00 96.19 95 GLY A C 1
ATOM 725 O O . GLY A 1 95 ? -11.116 2.346 13.667 1.00 96.19 95 GLY A O 1
ATOM 726 N N . GLU A 1 96 ? -10.051 2.053 15.639 1.00 97.88 96 GLU A N 1
ATOM 727 C CA . GLU A 1 96 ? -8.964 1.203 15.148 1.00 97.88 96 GLU A CA 1
ATOM 728 C C . GLU A 1 96 ? -9.481 0.033 14.299 1.00 97.88 96 GLU A C 1
ATOM 730 O O . GLU A 1 96 ? -9.052 -0.142 13.163 1.00 97.88 96 GLU A O 1
ATOM 735 N N . THR A 1 97 ? -10.469 -0.719 14.797 1.00 97.50 97 THR A N 1
ATOM 736 C CA . THR A 1 97 ? -11.007 -1.915 14.129 1.00 97.50 97 THR A CA 1
ATOM 737 C C . THR A 1 97 ? -11.540 -1.621 12.727 1.00 97.50 97 THR A C 1
ATOM 739 O O . THR A 1 97 ? -11.244 -2.352 11.782 1.00 97.50 97 THR A O 1
ATOM 742 N N . ARG A 1 98 ? -12.309 -0.535 12.562 1.00 97.69 98 ARG A N 1
ATOM 743 C CA . ARG A 1 98 ? -12.883 -0.170 11.259 1.00 97.69 98 ARG A CA 1
ATOM 744 C C . ARG A 1 98 ? -11.812 0.350 10.307 1.00 97.69 98 ARG A C 1
ATOM 746 O O . ARG A 1 98 ? -11.854 0.031 9.122 1.00 97.69 98 ARG A O 1
ATOM 753 N N . CYS A 1 99 ? -10.867 1.142 10.811 1.00 98.12 99 CYS A N 1
ATOM 754 C CA . CYS A 1 99 ? -9.748 1.633 10.012 1.00 98.12 99 CYS A CA 1
ATOM 755 C C . CYS A 1 99 ? -8.836 0.494 9.550 1.00 98.12 99 CYS A C 1
ATOM 757 O O . CYS A 1 99 ? -8.477 0.457 8.376 1.00 98.12 99 CYS A O 1
ATOM 759 N N . ARG A 1 100 ? -8.553 -0.479 10.424 1.00 98.50 100 ARG A N 1
ATOM 760 C CA . ARG A 1 100 ? -7.817 -1.703 10.089 1.00 98.50 100 ARG A CA 1
ATOM 761 C C . ARG A 1 100 ? -8.503 -2.493 8.986 1.00 98.50 100 ARG A C 1
ATOM 763 O O . ARG A 1 100 ? -7.854 -2.821 8.002 1.00 98.50 100 ARG A O 1
ATOM 770 N N . ALA A 1 101 ? -9.805 -2.750 9.112 1.00 98.25 101 ALA A N 1
ATOM 771 C CA . ALA A 1 101 ? -10.546 -3.502 8.102 1.00 98.25 101 ALA A CA 1
ATOM 772 C C . ALA A 1 101 ? -10.485 -2.834 6.714 1.00 98.25 101 ALA A C 1
ATOM 774 O O . ALA A 1 101 ? -10.209 -3.506 5.725 1.00 98.25 101 ALA A O 1
ATOM 775 N N . LEU A 1 102 ? -10.684 -1.512 6.645 1.00 98.50 102 LEU A N 1
ATOM 776 C CA . LEU A 1 102 ? -10.629 -0.758 5.386 1.00 98.50 102 LEU A CA 1
ATOM 777 C C . LEU A 1 102 ? -9.212 -0.679 4.803 1.00 98.50 102 LEU A C 1
ATOM 779 O O . LEU A 1 102 ? -9.046 -0.801 3.592 1.00 98.50 102 LEU A O 1
ATOM 783 N N . LEU A 1 103 ? -8.194 -0.499 5.650 1.00 98.56 103 LEU A N 1
ATOM 784 C CA . LEU A 1 103 ? -6.797 -0.468 5.216 1.00 98.56 103 LEU A CA 1
ATOM 785 C C . LEU A 1 103 ? -6.360 -1.827 4.650 1.00 98.56 103 LEU A C 1
ATOM 787 O O . LEU A 1 103 ? -5.784 -1.874 3.568 1.00 98.56 103 LEU A O 1
ATOM 791 N N . VAL A 1 104 ? -6.665 -2.926 5.347 1.00 98.25 104 VAL A N 1
ATOM 792 C CA . VAL A 1 104 ? -6.340 -4.290 4.896 1.00 98.25 104 VAL A CA 1
ATOM 793 C C . VAL A 1 104 ? -7.057 -4.629 3.587 1.00 98.25 104 VAL A C 1
ATOM 795 O O . VAL A 1 104 ? -6.434 -5.184 2.683 1.00 98.25 104 VAL A O 1
ATOM 798 N N . ASP A 1 105 ? -8.336 -4.266 3.450 1.00 98.19 105 ASP A N 1
ATOM 799 C CA . ASP A 1 105 ? -9.091 -4.476 2.208 1.00 98.19 105 ASP A CA 1
ATOM 800 C C . ASP A 1 105 ? -8.464 -3.730 1.016 1.00 98.19 105 ASP A C 1
ATOM 802 O O . ASP A 1 105 ? -8.283 -4.311 -0.059 1.00 98.19 105 ASP A O 1
ATOM 806 N N . GLU A 1 106 ? -8.062 -2.470 1.205 1.00 98.69 106 GLU A N 1
ATOM 807 C CA . GLU A 1 106 ? -7.435 -1.693 0.132 1.00 98.69 106 GLU A CA 1
ATOM 808 C C . GLU A 1 106 ? -6.028 -2.203 -0.216 1.00 98.69 106 GLU A C 1
ATOM 810 O O . GLU A 1 106 ? -5.700 -2.325 -1.397 1.00 98.69 106 GLU A O 1
ATOM 815 N N . LEU A 1 107 ? -5.225 -2.602 0.777 1.00 98.50 107 LEU A N 1
ATOM 816 C CA . LEU A 1 107 ? -3.933 -3.260 0.543 1.00 98.50 107 LEU A CA 1
ATOM 817 C C . LEU A 1 107 ? -4.101 -4.568 -0.247 1.00 98.50 107 LEU A C 1
ATOM 819 O O . LEU A 1 107 ? -3.331 -4.836 -1.169 1.00 98.50 107 LEU A O 1
ATOM 823 N N . ALA A 1 108 ? -5.139 -5.357 0.044 1.00 97.12 108 ALA A N 1
ATOM 824 C CA . ALA A 1 108 ? -5.444 -6.574 -0.706 1.00 97.12 108 ALA A CA 1
ATOM 825 C C . ALA A 1 108 ? -5.851 -6.288 -2.162 1.00 97.12 108 ALA A C 1
ATOM 827 O O . ALA A 1 108 ? -5.448 -7.015 -3.073 1.00 97.12 108 ALA A O 1
ATOM 828 N N . LYS A 1 109 ? -6.620 -5.221 -2.418 1.00 97.75 109 LYS A N 1
ATOM 829 C CA . LYS A 1 109 ? -6.945 -4.778 -3.788 1.00 97.75 109 LYS A CA 1
ATOM 830 C C . LYS A 1 109 ? -5.692 -4.357 -4.553 1.00 97.75 109 LYS A C 1
ATOM 832 O O . LYS A 1 109 ? -5.491 -4.815 -5.676 1.00 97.75 109 LYS A O 1
ATOM 837 N N . ILE A 1 110 ? -4.838 -3.552 -3.923 1.00 98.06 110 ILE A N 1
ATOM 838 C CA . ILE A 1 110 ? -3.563 -3.110 -4.493 1.00 98.06 110 ILE A CA 1
ATOM 839 C C . ILE A 1 110 ? -2.673 -4.310 -4.835 1.00 98.06 110 ILE A C 1
ATOM 841 O O . ILE A 1 110 ? -2.157 -4.395 -5.947 1.00 98.06 110 ILE A O 1
ATOM 845 N N . ALA A 1 111 ? -2.533 -5.273 -3.925 1.00 96.69 111 ALA A N 1
ATOM 846 C CA . ALA A 1 111 ? -1.722 -6.460 -4.169 1.00 96.69 111 ALA A CA 1
ATOM 847 C C . ALA A 1 111 ? -2.220 -7.291 -5.358 1.00 96.69 111 ALA A C 1
ATOM 849 O O . ALA A 1 111 ? -1.413 -7.724 -6.179 1.00 96.69 111 ALA A O 1
ATOM 850 N N . ARG A 1 112 ? -3.543 -7.473 -5.495 1.00 95.44 112 ARG A N 1
ATOM 851 C CA . ARG A 1 112 ? -4.134 -8.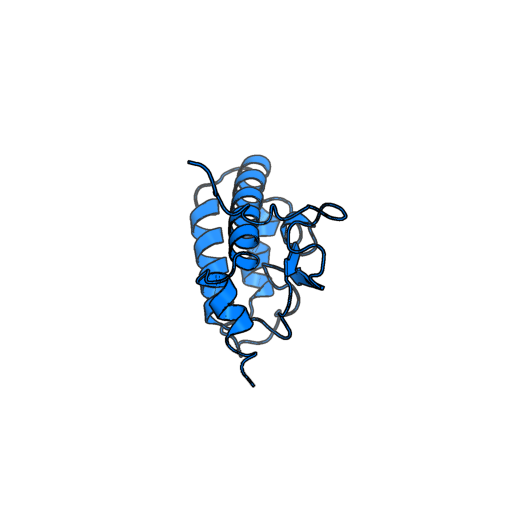158 -6.659 1.00 95.44 112 ARG A CA 1
ATOM 852 C C . ARG A 1 112 ? -3.824 -7.444 -7.971 1.00 95.44 112 ARG A C 1
ATOM 854 O O . ARG A 1 112 ? -3.604 -8.099 -8.985 1.00 95.44 112 ARG A O 1
ATOM 861 N N . GLU A 1 113 ? -3.795 -6.116 -7.970 1.00 96.44 113 GLU A N 1
ATOM 862 C CA . GLU A 1 113 ? -3.389 -5.357 -9.152 1.00 96.44 113 GLU A CA 1
ATOM 863 C C . GLU A 1 113 ? -1.892 -5.499 -9.436 1.00 96.44 113 GLU A C 1
ATOM 865 O O . GLU A 1 113 ? -1.523 -5.684 -10.592 1.00 96.44 113 GLU A O 1
ATOM 870 N N . LEU A 1 114 ? -1.036 -5.485 -8.413 1.00 95.31 114 LEU A N 1
ATOM 871 C CA . LEU A 1 114 ? 0.420 -5.607 -8.563 1.00 95.31 114 LEU A CA 1
ATOM 872 C C . LEU A 1 114 ? 0.871 -6.924 -9.209 1.00 95.31 114 LEU A C 1
ATOM 874 O O . LEU A 1 114 ? 1.873 -6.946 -9.929 1.00 95.31 114 LEU A O 1
ATOM 878 N N . VAL A 1 115 ? 0.127 -8.009 -8.995 1.00 93.81 115 VAL A N 1
ATOM 879 C CA . VAL A 1 115 ? 0.420 -9.318 -9.608 1.00 93.81 115 VAL A CA 1
ATOM 880 C C . VAL A 1 115 ? -0.266 -9.528 -10.955 1.00 93.81 115 VAL A C 1
ATOM 882 O O . VAL A 1 115 ? 0.154 -10.371 -11.742 1.00 93.81 115 VAL A O 1
ATOM 885 N N . ARG A 1 116 ? -1.295 -8.736 -11.275 1.00 93.00 116 ARG A N 1
ATOM 886 C CA . ARG A 1 116 ? -1.998 -8.840 -12.555 1.00 93.00 116 ARG A CA 1
ATOM 887 C C . ARG A 1 116 ? -1.207 -8.156 -13.666 1.00 93.00 116 ARG A C 1
ATOM 889 O O . ARG A 1 116 ? -1.021 -6.939 -13.656 1.00 93.00 116 ARG A O 1
ATOM 896 N N . GLU A 1 117 ? -0.790 -8.930 -14.663 1.00 89.19 117 GLU A N 1
ATOM 897 C CA . GLU A 1 117 ? -0.139 -8.393 -15.860 1.00 89.19 117 GLU A CA 1
ATOM 898 C C . GLU A 1 117 ? -1.028 -7.394 -16.602 1.00 89.19 117 GLU A C 1
ATOM 900 O O . GLU A 1 117 ? -2.249 -7.535 -16.654 1.00 89.19 117 GLU A O 1
ATOM 905 N N . GLY A 1 118 ? -0.407 -6.338 -17.130 1.00 89.31 118 GLY A N 1
ATOM 906 C CA . GLY A 1 118 ? -1.110 -5.255 -17.817 1.00 89.31 118 GLY A CA 1
ATOM 907 C C . GLY A 1 118 ? -1.906 -4.312 -16.907 1.00 89.31 118 GLY A C 1
ATOM 908 O O . GLY A 1 118 ? -2.480 -3.354 -17.418 1.00 89.31 118 GLY A O 1
ATOM 909 N N . SER A 1 119 ? -1.940 -4.522 -15.583 1.00 94.50 119 SER A N 1
ATOM 910 C CA . SER A 1 119 ? -2.542 -3.538 -14.679 1.00 94.50 119 SER A CA 1
ATOM 911 C C . SER A 1 119 ? -1.730 -2.240 -14.669 1.00 94.50 119 SER A C 1
ATOM 913 O O . SER A 1 119 ? -0.503 -2.249 -14.812 1.00 94.50 119 SER A O 1
ATOM 915 N N . GLU A 1 120 ? -2.413 -1.113 -14.466 1.00 93.19 120 GLU A N 1
ATOM 916 C CA . GLU A 1 120 ? -1.755 0.193 -14.415 1.00 93.19 120 GLU A CA 1
ATOM 917 C C . GLU A 1 120 ? -0.704 0.245 -13.302 1.00 93.19 120 GLU A C 1
ATOM 919 O O . GLU A 1 120 ? 0.443 0.624 -13.548 1.00 93.19 120 GLU A O 1
ATOM 924 N N . LEU A 1 121 ? -1.066 -0.222 -12.101 1.00 95.00 121 LEU A N 1
ATOM 925 C CA . LEU A 1 121 ? -0.196 -0.175 -10.930 1.00 95.00 121 LEU A CA 1
ATOM 926 C C . LEU A 1 121 ? 1.036 -1.082 -11.072 1.00 95.00 121 LEU A C 1
ATOM 928 O O . LEU A 1 121 ? 2.137 -0.658 -10.720 1.00 95.00 121 LEU A O 1
ATOM 932 N N . ARG A 1 122 ? 0.887 -2.290 -11.645 1.00 93.75 122 ARG A N 1
ATOM 933 C CA . ARG A 1 122 ? 2.035 -3.155 -11.977 1.00 93.75 122 ARG A CA 1
ATOM 934 C C . ARG A 1 122 ? 2.931 -2.481 -13.011 1.00 93.75 122 ARG A C 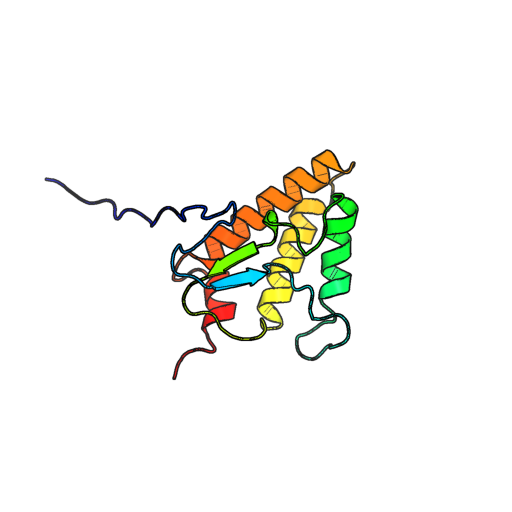1
ATOM 936 O O . ARG A 1 122 ? 4.148 -2.472 -12.853 1.00 93.75 122 ARG A O 1
ATOM 943 N N . GLY A 1 123 ? 2.332 -1.861 -14.026 1.00 92.19 123 GLY A N 1
ATOM 944 C CA . GLY A 1 123 ? 3.061 -1.111 -15.042 1.00 92.19 123 GLY A CA 1
ATOM 945 C C . GLY A 1 123 ? 3.980 -0.046 -14.442 1.00 92.19 123 GLY A C 1
ATOM 946 O O . GLY A 1 123 ? 5.111 0.088 -14.894 1.00 92.19 123 GLY A O 1
ATOM 947 N N . LEU A 1 124 ? 3.555 0.674 -13.398 1.00 93.00 124 LEU A N 1
ATOM 948 C CA . LEU A 1 124 ? 4.400 1.687 -12.749 1.00 93.00 124 LEU A CA 1
ATOM 949 C C . LEU A 1 124 ? 5.693 1.107 -12.155 1.00 93.00 124 LEU A C 1
ATOM 951 O O . LEU A 1 124 ? 6.708 1.793 -12.154 1.00 93.00 124 LEU A O 1
ATOM 955 N N . ILE A 1 125 ? 5.689 -0.144 -11.688 1.00 91.31 125 ILE A N 1
ATOM 956 C CA . ILE A 1 125 ? 6.850 -0.756 -11.020 1.00 91.31 125 ILE A CA 1
ATOM 957 C C . ILE A 1 125 ? 7.682 -1.678 -11.926 1.00 91.31 125 ILE A C 1
ATOM 959 O O . ILE A 1 125 ? 8.805 -2.024 -11.562 1.00 91.31 125 ILE A O 1
ATOM 963 N N . THR A 1 126 ? 7.170 -2.068 -13.099 1.00 87.62 126 THR A N 1
ATOM 964 C CA . THR A 1 126 ? 7.893 -2.915 -14.071 1.00 87.62 126 THR A CA 1
ATOM 965 C C . THR A 1 126 ? 8.349 -2.168 -15.328 1.00 87.62 126 THR A C 1
ATOM 967 O O . THR A 1 126 ? 9.166 -2.691 -16.081 1.00 87.62 126 THR A O 1
ATOM 970 N N . LYS A 1 127 ? 7.871 -0.938 -15.581 1.00 69.81 127 LYS A N 1
ATOM 971 C CA . LYS A 1 127 ? 8.269 -0.129 -16.757 1.00 69.81 127 LYS A CA 1
ATOM 972 C C . LYS A 1 127 ? 9.770 0.207 -16.808 1.00 69.81 127 LYS A C 1
ATOM 974 O O . LYS A 1 127 ? 10.268 0.500 -17.887 1.00 69.81 127 LYS A O 1
ATOM 979 N N . GLY A 1 128 ? 10.491 0.116 -15.689 1.00 52.25 128 GLY A N 1
ATOM 980 C CA . GLY A 1 128 ? 11.950 0.279 -15.627 1.00 52.25 128 GLY A CA 1
ATOM 981 C C . GLY A 1 128 ? 12.764 -0.985 -15.942 1.00 52.25 128 GLY A C 1
ATOM 982 O O . GLY A 1 128 ? 13.981 -0.949 -15.818 1.00 52.25 128 GLY A O 1
ATOM 983 N N . THR A 1 129 ? 12.120 -2.099 -16.307 1.00 48.34 129 THR A N 1
ATOM 984 C CA . THR A 1 129 ? 12.774 -3.393 -16.602 1.00 48.34 129 THR A CA 1
ATOM 985 C C . THR A 1 129 ? 12.648 -3.777 -18.082 1.00 48.34 129 THR A C 1
ATOM 987 O O . THR A 1 129 ? 12.641 -4.954 -18.429 1.00 48.34 129 THR A O 1
ATOM 990 N N . ARG A 1 130 ? 12.515 -2.789 -18.975 1.00 34.25 130 ARG A N 1
ATOM 991 C CA . ARG A 1 130 ? 12.820 -2.993 -20.395 1.00 34.25 130 ARG A CA 1
ATOM 992 C C . ARG A 1 130 ? 14.311 -2.739 -20.586 1.00 34.25 130 ARG A C 1
ATOM 994 O O . ARG A 1 130 ? 14.750 -1.606 -20.405 1.00 34.25 130 ARG A O 1
ATOM 1001 N N . GLU A 1 131 ? 15.038 -3.816 -20.867 1.00 34.34 131 GLU A N 1
ATOM 1002 C CA . GLU A 1 131 ? 16.362 -3.769 -21.499 1.00 34.34 131 GLU A CA 1
ATOM 1003 C C . GLU A 1 131 ? 16.297 -3.062 -22.860 1.00 34.34 131 GLU A C 1
ATOM 1005 O O . GLU A 1 131 ? 15.236 -3.165 -23.529 1.00 34.34 131 GLU A O 1
#

Secondary structure (DSSP, 8-state):
-------------BTTB-B-TTSEEEESS-SS-SS--TTS---HHHHHHHHHHTT--TTSGGGEEEETT--SPPPHHHHHHHHHHHHHHHTT--SHHHHHHHHHHHHHHHHHHHHSTT-HHHHHHHGGG--

Radius of gyration: 15.51 Å; chains: 1; bounding box: 34×40×44 Å

pLDDT: mean 87.51, std 17.58, range [34.25, 98.69]

Sequence (131 aa):
MGAGESPGAAAGAVGGIQGDPEGEIHHICTNKNDKSDRTGGPWTPRFERFFMQAGMKLSDPANLVRIRGHKGSHPAEYHQEVFRRLDLATKRCRGETRCRALLVDELAKIARELVREGSE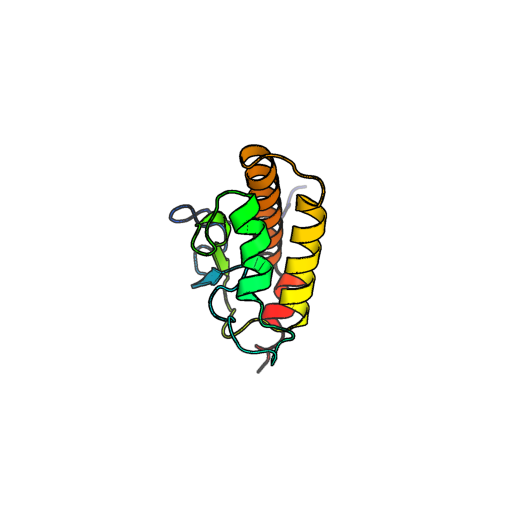LRGLITKGTRE